Protein AF-A0A286TX80-F1 (afdb_monomer)

pLDDT: mean 84.1, std 13.22, range [34.22, 97.31]

Structure (mmCIF, N/CA/C/O backbone):
data_AF-A0A286TX80-F1
#
_entry.id   AF-A0A286TX80-F1
#
loop_
_atom_site.group_PDB
_atom_site.id
_atom_site.type_symbol
_atom_site.label_atom_id
_atom_site.label_alt_id
_atom_site.label_comp_id
_atom_site.label_asym_id
_atom_site.label_entity_id
_atom_site.label_seq_id
_atom_site.pdbx_PDB_ins_code
_atom_site.Cartn_x
_atom_site.Cartn_y
_atom_site.Cartn_z
_atom_site.occupancy
_atom_site.B_iso_or_equiv
_atom_site.auth_seq_id
_atom_site.auth_comp_id
_atom_site.auth_asym_id
_atom_site.auth_atom_id
_atom_site.pdbx_PDB_model_num
ATOM 1 N N . MET A 1 1 ? -11.798 22.121 3.298 1.00 34.22 1 MET A N 1
ATOM 2 C CA . MET A 1 1 ? -11.160 20.788 3.235 1.00 34.22 1 MET A CA 1
ATOM 3 C C . MET A 1 1 ? -11.528 20.171 1.897 1.00 34.22 1 MET A C 1
ATOM 5 O O . MET A 1 1 ? -12.712 20.052 1.615 1.00 34.22 1 MET A O 1
ATOM 9 N N . LYS A 1 2 ? -10.551 19.942 1.013 1.00 43.12 2 LYS A N 1
ATOM 10 C CA . LYS A 1 2 ? -10.793 19.475 -0.361 1.00 43.12 2 LYS A CA 1
ATOM 11 C C . LYS A 1 2 ? -11.069 17.974 -0.293 1.00 43.12 2 LYS A C 1
ATOM 13 O O . LYS A 1 2 ? -10.159 17.210 -0.003 1.00 43.12 2 LYS A O 1
ATOM 18 N N . THR A 1 3 ? -12.311 17.564 -0.505 1.00 47.06 3 THR A N 1
ATOM 19 C CA . THR A 1 3 ? -12.646 16.160 -0.737 1.00 47.06 3 THR A CA 1
ATOM 20 C C . THR A 1 3 ? -11.992 15.762 -2.058 1.00 47.06 3 THR A C 1
ATOM 22 O O . THR A 1 3 ? -12.422 16.196 -3.128 1.00 47.06 3 THR A O 1
ATOM 25 N N . LEU A 1 4 ? -10.883 15.019 -1.991 1.00 53.31 4 LEU A N 1
ATOM 26 C CA . LEU A 1 4 ? -10.151 14.540 -3.165 1.00 53.31 4 LEU A CA 1
ATOM 27 C C . LEU A 1 4 ? -10.974 13.415 -3.787 1.00 53.31 4 LEU A C 1
ATOM 29 O O . LEU A 1 4 ? -10.736 12.233 -3.561 1.00 53.31 4 LEU A O 1
ATOM 33 N N . SER A 1 5 ? -12.033 13.804 -4.494 1.00 59.09 5 SER A N 1
ATOM 34 C CA . SER A 1 5 ? -12.941 12.897 -5.179 1.00 59.09 5 SER A CA 1
ATOM 35 C C . SER A 1 5 ? -12.112 11.964 -6.057 1.00 59.09 5 SER A C 1
ATOM 37 O O . SER A 1 5 ? -11.272 12.451 -6.808 1.00 59.09 5 SER A O 1
ATOM 39 N N . GLN A 1 6 ? -12.325 10.658 -5.929 1.00 64.62 6 GLN A N 1
ATOM 40 C CA . GLN A 1 6 ? -11.954 9.512 -6.783 1.00 64.62 6 GLN A CA 1
ATOM 41 C C . GLN A 1 6 ? -11.139 9.764 -8.082 1.00 64.62 6 GLN A C 1
ATOM 43 O O . GLN A 1 6 ? -10.214 9.014 -8.397 1.00 64.62 6 GLN A O 1
ATOM 48 N N . SER A 1 7 ? -11.450 10.823 -8.838 1.00 71.06 7 SER A N 1
ATOM 49 C CA . SER A 1 7 ? -1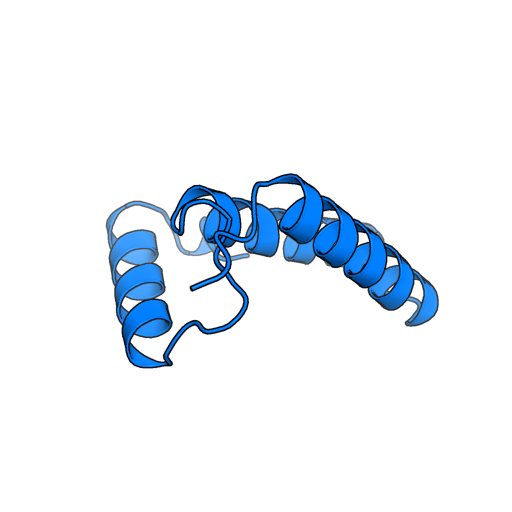0.615 11.417 -9.896 1.00 71.06 7 SER A CA 1
ATOM 50 C C . SER A 1 7 ? -9.142 11.590 -9.503 1.00 71.06 7 SER A C 1
ATOM 52 O O . SER A 1 7 ? -8.260 11.254 -10.296 1.00 71.06 7 SER A O 1
ATOM 54 N N . ASP A 1 8 ? -8.851 12.119 -8.315 1.00 82.38 8 ASP A N 1
ATOM 55 C CA . ASP A 1 8 ? -7.474 12.440 -7.935 1.00 82.38 8 ASP A CA 1
ATOM 56 C C . ASP A 1 8 ? -6.677 11.168 -7.642 1.00 82.38 8 ASP A C 1
ATOM 58 O O . ASP A 1 8 ? -5.611 10.976 -8.229 1.00 82.38 8 ASP A O 1
ATOM 62 N N . PHE A 1 9 ? -7.249 10.223 -6.892 1.00 85.50 9 PHE A N 1
ATOM 63 C CA . PHE A 1 9 ? -6.662 8.896 -6.695 1.00 85.50 9 PHE A CA 1
ATOM 64 C C . PHE A 1 9 ? -6.320 8.207 -8.018 1.00 85.50 9 PHE A C 1
ATOM 66 O O . PHE A 1 9 ? -5.199 7.734 -8.197 1.00 85.50 9 PHE A O 1
ATOM 73 N N . ASN A 1 10 ? -7.239 8.218 -8.989 1.00 87.25 10 ASN A N 1
ATOM 74 C CA . ASN A 1 10 ? -6.989 7.620 -10.299 1.00 87.25 10 ASN A CA 1
ATOM 75 C C . ASN A 1 10 ? -5.804 8.276 -11.025 1.00 87.25 10 ASN A C 1
ATOM 77 O O . ASN A 1 10 ? -4.987 7.572 -11.623 1.00 87.25 10 ASN A O 1
ATOM 81 N N . LYS A 1 11 ? -5.658 9.604 -10.958 1.00 89.25 11 LYS A N 1
ATOM 82 C CA . LYS A 1 11 ? -4.508 10.310 -11.553 1.00 89.25 11 LYS A CA 1
ATOM 83 C C . LYS A 1 11 ? -3.193 9.923 -10.876 1.00 89.25 11 LYS A C 1
ATOM 85 O O . LYS A 1 11 ? -2.203 9.661 -11.569 1.00 89.25 11 LYS A O 1
ATOM 90 N N . TYR A 1 12 ? -3.177 9.858 -9.547 1.00 87.38 12 TYR A N 1
ATOM 91 C CA . TYR A 1 12 ? -1.994 9.454 -8.787 1.00 87.38 12 TYR A CA 1
ATOM 92 C C . TYR A 1 12 ? -1.623 7.996 -9.046 1.00 87.38 12 TYR A C 1
ATOM 94 O O . TYR A 1 12 ? -0.465 7.709 -9.348 1.00 87.38 12 TYR A O 1
ATOM 102 N N . TYR A 1 13 ? -2.609 7.101 -9.053 1.00 90.25 13 TYR A N 1
ATOM 103 C CA . TYR A 1 13 ? -2.439 5.697 -9.406 1.00 90.25 13 TYR A CA 1
ATOM 104 C C . TYR A 1 13 ? -1.806 5.542 -10.797 1.00 90.25 13 TYR A C 1
ATOM 106 O O . TYR A 1 13 ? -0.784 4.874 -10.949 1.00 90.25 13 TYR A O 1
ATOM 114 N N . GLN A 1 14 ? -2.331 6.227 -11.820 1.00 91.81 14 GLN A N 1
ATOM 115 C CA . GLN A 1 14 ? -1.761 6.172 -13.173 1.00 91.81 14 GLN A CA 1
ATOM 116 C C . GLN A 1 14 ? -0.337 6.739 -13.242 1.00 91.81 14 GLN A C 1
ATOM 118 O O . GLN A 1 14 ? 0.517 6.202 -13.953 1.00 91.81 14 GLN A O 1
ATOM 123 N N . THR A 1 15 ? -0.056 7.807 -12.495 1.00 92.19 15 THR A N 1
ATOM 124 C CA . THR A 1 15 ? 1.294 8.382 -12.392 1.00 92.19 15 THR A CA 1
ATOM 125 C C . THR A 1 15 ? 2.270 7.388 -11.767 1.00 92.19 15 THR A C 1
ATOM 127 O O . THR A 1 15 ? 3.356 7.161 -12.304 1.00 92.19 15 THR A O 1
ATOM 130 N N . GLN A 1 16 ? 1.865 6.717 -10.691 1.00 90.81 16 GLN A N 1
ATOM 131 C CA . GLN A 1 16 ? 2.673 5.694 -10.041 1.00 90.81 16 GLN A CA 1
ATOM 132 C C . GLN A 1 16 ? 2.972 4.523 -10.984 1.00 90.81 16 GLN A C 1
ATOM 134 O O . GLN A 1 16 ? 4.124 4.101 -11.073 1.00 90.81 16 GLN A O 1
ATOM 139 N N . LEU A 1 17 ? 1.984 4.039 -11.747 1.00 93.62 17 LEU A N 1
ATOM 140 C CA . LEU A 1 17 ? 2.207 2.987 -12.746 1.00 93.62 17 LEU A CA 1
ATOM 141 C C . LEU A 1 17 ? 3.274 3.382 -13.771 1.00 93.62 17 LEU A C 1
ATOM 143 O O . LEU A 1 17 ? 4.149 2.576 -14.095 1.00 93.62 17 LEU A O 1
ATOM 147 N N . LYS A 1 18 ? 3.229 4.625 -14.266 1.00 95.12 18 LYS A N 1
ATOM 148 C CA . LYS A 1 18 ? 4.252 5.153 -15.179 1.00 95.12 18 LYS A CA 1
ATOM 149 C C . LYS A 1 18 ? 5.627 5.156 -14.512 1.00 95.12 18 LYS A C 1
ATOM 151 O O . LYS A 1 18 ? 6.580 4.674 -15.116 1.00 95.12 18 LYS A O 1
ATOM 156 N N . HIS A 1 19 ? 5.730 5.613 -13.264 1.00 94.69 19 HIS A N 1
ATOM 157 C CA . HIS A 1 19 ? 6.995 5.611 -12.521 1.00 94.69 19 HIS A CA 1
ATOM 158 C C . HIS A 1 19 ? 7.563 4.200 -12.326 1.00 94.69 19 HIS A C 1
ATOM 160 O O . HIS A 1 19 ? 8.756 3.988 -12.526 1.00 94.69 19 HIS A O 1
ATOM 166 N N . LEU A 1 20 ? 6.725 3.222 -11.971 1.00 94.44 20 LEU A N 1
ATOM 167 C CA . LEU A 1 20 ? 7.157 1.834 -11.782 1.00 94.44 20 LEU A CA 1
ATOM 168 C C . LEU A 1 20 ? 7.670 1.212 -13.092 1.00 94.44 20 LEU A C 1
ATOM 170 O O . LEU A 1 20 ? 8.672 0.498 -13.077 1.00 94.44 20 LEU A O 1
ATOM 174 N N . ARG A 1 21 ? 7.030 1.529 -14.227 1.00 94.06 21 ARG A N 1
ATOM 175 C CA . ARG A 1 21 ? 7.494 1.118 -15.563 1.00 94.06 21 ARG A CA 1
ATOM 176 C C . ARG A 1 21 ? 8.822 1.774 -15.936 1.00 94.06 21 ARG A C 1
ATOM 178 O O . ARG A 1 21 ? 9.723 1.082 -16.394 1.00 94.06 21 ARG A O 1
ATOM 185 N N . LEU A 1 22 ? 8.961 3.080 -15.699 1.00 97.31 22 LEU A N 1
ATOM 186 C CA . LEU A 1 22 ? 10.199 3.821 -15.969 1.00 97.31 22 LEU A CA 1
ATOM 187 C C . LEU A 1 22 ? 11.376 3.332 -15.114 1.00 97.31 22 LEU A C 1
ATOM 189 O O . LEU A 1 22 ? 12.511 3.356 -15.573 1.00 97.31 22 LEU A O 1
ATOM 193 N N . LYS A 1 23 ? 11.111 2.823 -13.905 1.00 95.31 23 LYS A N 1
ATOM 194 C CA . LYS A 1 23 ? 12.110 2.156 -13.054 1.00 95.31 23 LYS A CA 1
ATOM 195 C C . LYS A 1 23 ? 12.549 0.774 -13.565 1.00 95.31 23 LYS A C 1
ATOM 197 O O . LYS A 1 23 ? 13.399 0.152 -12.937 1.00 95.31 23 LYS A O 1
ATOM 202 N N . GLY A 1 24 ? 11.974 0.267 -14.659 1.00 94.94 24 GLY A N 1
ATOM 203 C CA . GLY A 1 24 ? 12.337 -1.031 -15.235 1.00 94.94 24 GLY A CA 1
ATOM 204 C C . GLY A 1 24 ? 11.915 -2.234 -14.383 1.00 94.94 24 GLY A C 1
ATOM 205 O O . GLY A 1 24 ? 12.516 -3.303 -14.482 1.00 94.94 24 GLY A O 1
ATOM 206 N N . LEU A 1 25 ? 10.902 -2.080 -13.522 1.00 94.81 25 LEU A N 1
ATOM 207 C CA . LEU A 1 25 ? 10.416 -3.181 -12.689 1.00 94.81 25 LEU A CA 1
ATOM 208 C C . LEU A 1 25 ? 9.729 -4.259 -13.538 1.00 94.81 25 LEU A C 1
ATOM 210 O O . LEU A 1 25 ? 9.076 -3.974 -14.543 1.00 94.81 25 LEU A O 1
ATOM 214 N N . ARG A 1 26 ? 9.835 -5.520 -13.102 1.00 95.19 26 ARG A N 1
ATOM 215 C CA . ARG A 1 26 ? 9.183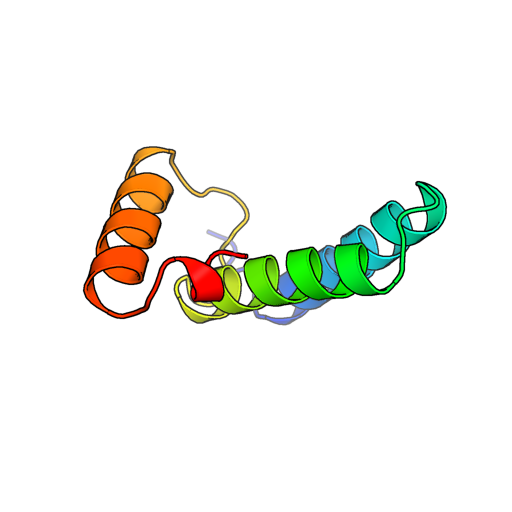 -6.650 -13.781 1.00 95.19 26 ARG A CA 1
ATOM 216 C C . ARG A 1 26 ? 7.655 -6.482 -13.752 1.00 95.19 26 ARG A C 1
ATOM 218 O O . ARG A 1 26 ? 7.136 -6.054 -12.720 1.00 95.19 26 ARG A O 1
ATOM 225 N N . PRO A 1 27 ? 6.915 -6.914 -14.792 1.00 93.38 27 PRO A N 1
ATOM 226 C CA . PRO A 1 27 ? 5.453 -6.798 -14.831 1.00 93.38 27 PRO A CA 1
ATOM 227 C C . PRO A 1 27 ? 4.755 -7.335 -13.577 1.00 93.38 27 PRO A C 1
ATOM 229 O O . PRO A 1 27 ? 3.982 -6.611 -12.961 1.00 93.38 27 PRO A O 1
ATOM 232 N N . LYS A 1 28 ? 5.137 -8.533 -13.109 1.00 92.44 28 LYS A N 1
ATOM 233 C CA . LYS A 1 28 ? 4.592 -9.137 -11.879 1.00 92.44 28 LYS A CA 1
ATOM 234 C C . LYS A 1 28 ? 4.773 -8.269 -10.628 1.00 92.44 28 LYS A C 1
ATOM 236 O O . LYS A 1 28 ? 3.936 -8.266 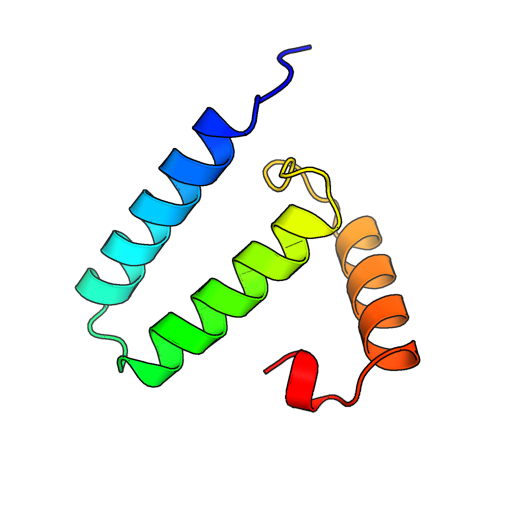-9.737 1.00 92.44 28 LYS A O 1
ATOM 241 N N . THR A 1 29 ? 5.877 -7.529 -10.563 1.00 91.00 29 THR A N 1
ATOM 242 C CA . THR A 1 29 ? 6.185 -6.631 -9.450 1.00 91.00 29 THR A CA 1
ATOM 243 C C . THR A 1 29 ? 5.310 -5.385 -9.534 1.00 91.00 29 THR A C 1
ATOM 245 O O . THR A 1 29 ? 4.742 -4.967 -8.532 1.00 91.00 29 THR A O 1
ATOM 248 N N . ILE A 1 30 ? 5.142 -4.825 -10.735 1.00 92.38 30 ILE A N 1
ATOM 249 C CA . ILE A 1 30 ? 4.228 -3.702 -10.971 1.00 92.38 30 ILE A CA 1
ATOM 250 C C . ILE A 1 30 ? 2.799 -4.106 -10.602 1.00 92.38 30 ILE A C 1
ATOM 252 O O . ILE A 1 30 ? 2.131 -3.355 -9.900 1.00 92.38 30 ILE A O 1
ATOM 256 N N . GLU A 1 31 ? 2.340 -5.287 -11.017 1.00 90.81 31 GLU A N 1
ATOM 257 C CA . GLU A 1 31 ? 1.007 -5.811 -10.694 1.00 90.81 31 GLU A CA 1
ATOM 258 C C . GLU A 1 31 ? 0.779 -5.959 -9.187 1.00 90.81 31 GLU A C 1
ATOM 260 O O . GLU A 1 31 ? -0.255 -5.506 -8.694 1.00 90.81 31 GLU A O 1
ATOM 265 N N . ALA A 1 32 ? 1.746 -6.523 -8.458 1.00 89.44 32 ALA A N 1
ATOM 266 C CA . ALA A 1 32 ? 1.692 -6.651 -7.002 1.00 89.44 32 ALA A CA 1
ATOM 267 C C . ALA A 1 32 ? 1.543 -5.282 -6.316 1.00 89.44 32 ALA A C 1
ATOM 269 O O . ALA A 1 32 ? 0.566 -5.044 -5.603 1.00 89.44 32 ALA A O 1
ATOM 270 N N . TYR A 1 33 ? 2.429 -4.325 -6.625 1.00 90.50 33 TYR A N 1
ATOM 271 C CA . TYR A 1 33 ? 2.340 -2.964 -6.076 1.00 90.50 33 TYR A CA 1
ATOM 272 C C . TYR A 1 33 ? 1.024 -2.268 -6.438 1.00 90.50 33 TYR A C 1
ATOM 274 O O . TYR A 1 33 ? 0.414 -1.604 -5.603 1.00 90.50 33 TYR A O 1
ATOM 282 N N . SER A 1 34 ? 0.559 -2.440 -7.676 1.00 90.25 34 SER A N 1
ATOM 283 C CA . SER A 1 34 ? -0.700 -1.856 -8.150 1.00 90.25 34 SER A CA 1
ATOM 284 C C . SER A 1 34 ? -1.900 -2.394 -7.376 1.00 90.25 34 SER A C 1
ATOM 286 O O . SER A 1 34 ? -2.810 -1.642 -7.026 1.00 90.25 34 SER A O 1
ATOM 288 N N . ARG A 1 35 ? -1.902 -3.702 -7.100 1.00 89.62 35 ARG A N 1
ATOM 289 C CA . ARG A 1 35 ? -2.944 -4.370 -6.321 1.00 89.62 35 ARG A CA 1
ATOM 290 C C . ARG A 1 35 ? -2.937 -3.897 -4.871 1.00 89.62 35 ARG A C 1
ATOM 292 O O . ARG A 1 35 ? -4.008 -3.606 -4.346 1.00 89.62 35 ARG A O 1
ATOM 299 N N . ALA A 1 36 ? -1.760 -3.765 -4.261 1.00 88.25 36 ALA A N 1
ATOM 300 C CA . ALA A 1 36 ? -1.624 -3.240 -2.905 1.00 88.25 36 ALA A CA 1
ATOM 301 C C . ALA A 1 36 ? -2.190 -1.813 -2.787 1.00 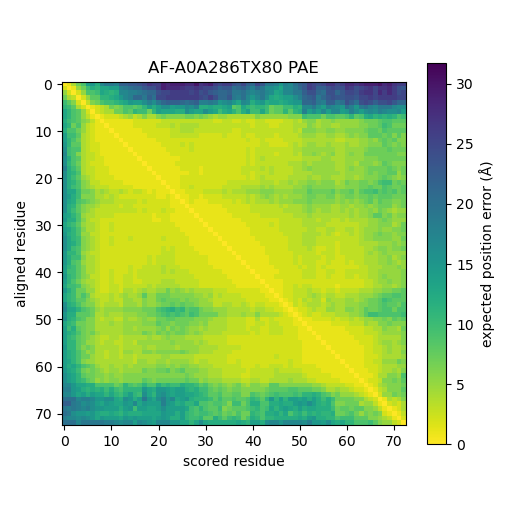88.25 36 ALA A C 1
ATOM 303 O O . ALA A 1 36 ? -3.028 -1.559 -1.927 1.00 88.25 36 ALA A O 1
ATOM 304 N N . ILE A 1 37 ? -1.815 -0.908 -3.700 1.00 88.56 37 ILE A N 1
ATOM 305 C CA . ILE A 1 37 ? -2.306 0.484 -3.718 1.00 88.56 37 ILE A CA 1
ATOM 306 C C . ILE A 1 37 ? -3.829 0.544 -3.870 1.00 88.56 37 ILE A C 1
ATOM 308 O O . ILE A 1 37 ? -4.475 1.336 -3.191 1.00 88.56 37 ILE A O 1
ATOM 312 N N . ARG A 1 38 ? -4.415 -0.292 -4.738 1.00 89.12 38 ARG A N 1
ATOM 313 C CA . ARG A 1 38 ? -5.875 -0.352 -4.907 1.00 89.12 38 ARG A CA 1
ATOM 314 C C . ARG A 1 38 ? -6.586 -0.823 -3.648 1.00 89.12 38 ARG A C 1
ATOM 316 O O . ARG A 1 38 ? -7.525 -0.166 -3.240 1.00 89.12 38 ARG A O 1
ATOM 323 N N . ARG A 1 39 ? -6.104 -1.886 -2.997 1.00 88.44 39 ARG A N 1
ATOM 324 C CA . ARG A 1 39 ? -6.697 -2.376 -1.739 1.00 88.44 39 ARG A CA 1
ATOM 325 C C . ARG A 1 39 ? -6.660 -1.328 -0.631 1.00 88.44 39 ARG A C 1
ATOM 327 O O . ARG A 1 39 ? -7.646 -1.154 0.072 1.00 88.44 39 ARG A O 1
ATOM 334 N N . ILE A 1 40 ? -5.535 -0.623 -0.505 1.00 89.25 40 ILE A N 1
ATOM 335 C CA . ILE A 1 40 ? -5.404 0.493 0.438 1.00 89.25 40 ILE A CA 1
ATOM 336 C C . ILE A 1 40 ? -6.391 1.606 0.053 1.00 89.25 40 ILE A C 1
ATOM 338 O O . ILE A 1 40 ? -7.104 2.113 0.910 1.00 89.25 40 ILE A O 1
ATOM 342 N N . GLY A 1 41 ? -6.488 1.950 -1.235 1.00 89.31 41 GLY A N 1
ATOM 343 C CA . GLY A 1 41 ? -7.470 2.910 -1.744 1.00 89.31 41 GLY A CA 1
ATOM 344 C C . GLY A 1 41 ? -8.911 2.530 -1.402 1.00 89.31 41 GLY A C 1
ATOM 345 O O . GLY A 1 41 ? -9.632 3.357 -0.857 1.00 89.31 41 GLY A O 1
ATOM 346 N N . ASP A 1 42 ? -9.303 1.282 -1.644 1.00 88.38 42 ASP A N 1
ATOM 347 C CA . ASP A 1 42 ? -10.646 0.773 -1.355 1.00 88.38 42 ASP A CA 1
ATOM 348 C C . ASP A 1 42 ? -10.970 0.822 0.150 1.00 88.38 42 ASP A C 1
ATOM 350 O O . ASP A 1 42 ? -12.108 1.093 0.517 1.00 88.38 42 ASP A O 1
ATOM 354 N N . TYR A 1 43 ? -9.981 0.600 1.025 1.00 88.56 43 TYR A N 1
ATOM 355 C CA . TYR A 1 43 ? -10.163 0.666 2.481 1.00 88.56 43 TYR A CA 1
ATOM 356 C C . TYR A 1 43 ? -10.294 2.103 3.013 1.00 88.56 43 TYR A C 1
ATOM 358 O O . TYR A 1 43 ? -11.017 2.339 3.977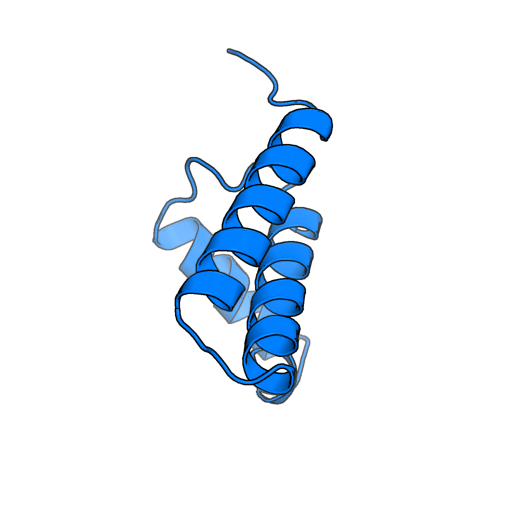 1.00 88.56 43 TYR A O 1
ATOM 366 N N . PHE A 1 44 ? -9.595 3.063 2.402 1.00 89.25 44 PHE A N 1
ATOM 367 C CA . PHE A 1 44 ? -9.540 4.461 2.851 1.00 89.25 44 PHE A CA 1
ATOM 368 C C . PHE A 1 44 ? -10.360 5.417 1.968 1.00 89.25 44 PHE A C 1
ATOM 370 O O . PHE A 1 44 ? -10.021 6.597 1.865 1.00 89.25 44 PHE A O 1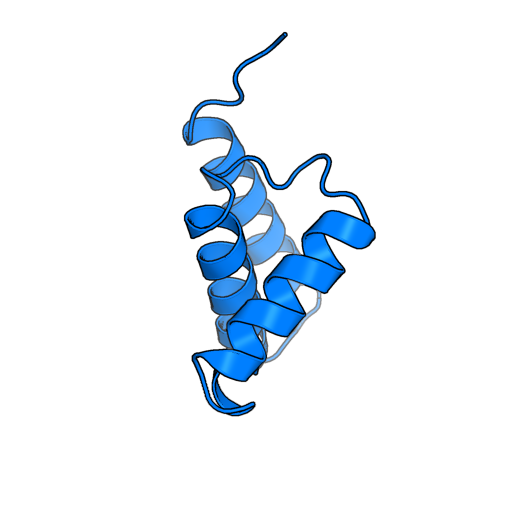
ATOM 377 N N . ASP A 1 45 ? -11.396 4.934 1.275 1.00 88.19 45 ASP A N 1
ATOM 378 C CA . ASP A 1 45 ? -12.241 5.742 0.375 1.00 88.19 45 ASP A CA 1
ATOM 379 C C . ASP A 1 45 ? -11.432 6.591 -0.628 1.00 88.19 45 ASP A C 1
ATOM 381 O O . ASP A 1 45 ? -11.746 7.743 -0.949 1.00 88.19 45 ASP A O 1
ATOM 385 N N . ASN A 1 46 ? -10.346 6.008 -1.135 1.00 86.06 46 ASN A N 1
ATOM 386 C CA . ASN A 1 46 ? -9.378 6.609 -2.047 1.00 86.06 46 ASN A CA 1
ATOM 387 C C . ASN A 1 46 ? -8.610 7.828 -1.480 1.00 86.06 46 ASN A C 1
ATOM 389 O O . ASN A 1 46 ? -7.886 8.495 -2.222 1.00 86.06 46 ASN A O 1
ATOM 393 N N . GLN A 1 47 ? -8.698 8.101 -0.172 1.00 85.44 47 GLN A N 1
ATOM 394 C CA . GLN A 1 47 ? -7.959 9.158 0.533 1.00 85.44 47 GLN A CA 1
ATOM 395 C C . GLN A 1 47 ? -6.615 8.645 1.077 1.00 85.44 47 GLN A C 1
ATOM 397 O O . GLN A 1 47 ? -6.401 8.564 2.282 1.00 85.44 47 GLN A O 1
ATOM 402 N N . ILE A 1 48 ? -5.678 8.304 0.189 1.00 84.88 48 ILE A N 1
ATOM 403 C CA . ILE A 1 48 ? -4.384 7.709 0.590 1.00 84.88 48 ILE A CA 1
ATOM 404 C C . ILE A 1 48 ? -3.227 8.720 0.713 1.00 84.88 48 ILE A C 1
ATOM 406 O O . ILE A 1 48 ? -2.072 8.328 0.854 1.00 84.88 48 ILE A O 1
ATOM 410 N N . HIS A 1 49 ? -3.516 10.018 0.595 1.00 80.69 49 HIS A N 1
ATOM 411 C CA . HIS A 1 49 ? -2.499 11.076 0.515 1.00 80.69 49 HIS A CA 1
ATOM 412 C C . HIS A 1 49 ? -1.859 11.447 1.848 1.00 80.69 49 HIS A C 1
ATOM 414 O O . HIS A 1 49 ? -0.724 11.912 1.851 1.00 80.69 49 HIS A O 1
ATOM 420 N N . ASP A 1 50 ? -2.595 11.264 2.939 1.00 83.50 50 ASP A N 1
ATOM 421 C CA . ASP A 1 50 ? -2.216 11.725 4.275 1.00 83.50 50 ASP A CA 1
ATOM 422 C C . ASP A 1 50 ? -2.501 10.629 5.309 1.00 83.50 50 ASP A C 1
ATOM 424 O O . ASP A 1 50 ? -3.132 10.851 6.339 1.00 83.50 50 ASP A O 1
ATOM 428 N N . LEU A 1 51 ? -2.113 9.394 4.968 1.00 88.44 51 LEU A N 1
ATOM 429 C CA . LEU A 1 51 ? -2.239 8.263 5.881 1.00 88.44 51 LEU A CA 1
ATOM 430 C C . LEU A 1 51 ? -1.162 8.361 6.955 1.00 88.44 51 LEU A C 1
ATOM 432 O O . LEU A 1 51 ? 0.033 8.394 6.650 1.00 88.44 51 LEU A O 1
ATOM 436 N N . SER A 1 52 ? -1.590 8.359 8.213 1.00 91.56 52 SER A N 1
ATOM 437 C CA . SER A 1 52 ? -0.672 8.267 9.338 1.00 91.56 52 SER A CA 1
ATOM 438 C C . SER A 1 52 ? -0.088 6.859 9.451 1.00 91.56 52 SER A C 1
ATOM 440 O O . SER A 1 52 ? -0.688 5.865 9.031 1.00 91.56 52 SER A O 1
ATOM 442 N N . GLU A 1 53 ? 1.081 6.756 10.078 1.00 91.38 53 GLU A N 1
ATOM 443 C CA . GLU A 1 53 ? 1.702 5.462 10.372 1.00 91.38 53 GLU A CA 1
ATOM 444 C C . GLU A 1 53 ? 0.771 4.562 11.197 1.00 91.38 53 GLU A C 1
ATOM 446 O O . GLU A 1 53 ? 0.671 3.368 10.929 1.00 91.38 53 GLU A O 1
ATOM 451 N N . GLN A 1 54 ? 0.014 5.142 12.133 1.00 93.50 54 GLN A N 1
ATOM 452 C CA . GLN A 1 54 ? -0.959 4.410 12.941 1.00 93.50 54 GLN A CA 1
ATOM 453 C C . GLN A 1 54 ? -2.127 3.872 12.100 1.00 93.50 54 GLN A C 1
ATOM 455 O O . GLN A 1 54 ? -2.501 2.715 12.255 1.00 93.50 54 GLN A O 1
ATOM 460 N N . GLN A 1 55 ? -2.654 4.659 11.154 1.00 92.00 55 GLN A N 1
ATOM 461 C CA . GLN A 1 55 ? -3.694 4.184 10.233 1.00 92.00 55 GLN A CA 1
ATOM 462 C C . GLN A 1 55 ? -3.199 3.018 9.372 1.00 92.00 55 GLN A C 1
ATOM 464 O O . GLN A 1 55 ? -3.936 2.059 9.140 1.00 92.00 55 GLN A O 1
ATOM 469 N N . LEU A 1 56 ? -1.946 3.078 8.913 1.00 91.31 56 LEU A N 1
ATOM 470 C CA . LEU A 1 56 ? -1.325 1.983 8.170 1.00 91.31 56 LEU A CA 1
ATOM 471 C C . LEU A 1 56 ? -1.124 0.746 9.052 1.00 91.31 56 LEU A C 1
ATOM 473 O O . LEU A 1 56 ? -1.423 -0.362 8.609 1.00 91.31 56 LEU A O 1
ATOM 477 N N . LEU A 1 57 ? -0.660 0.921 10.292 1.00 92.25 57 LEU A N 1
ATOM 478 C CA . LEU A 1 57 ? -0.476 -0.161 11.260 1.00 92.25 57 LEU A CA 1
ATOM 479 C C . LEU A 1 57 ? -1.795 -0.899 11.528 1.00 92.25 57 LEU A C 1
ATOM 481 O O . LEU A 1 57 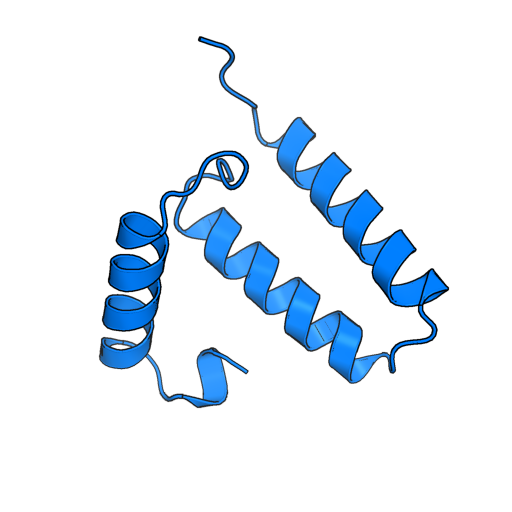? -1.839 -2.131 11.460 1.00 92.25 57 LEU A O 1
ATOM 485 N N . ASP A 1 58 ? -2.867 -0.150 11.779 1.00 92.31 58 ASP A N 1
ATOM 486 C CA . ASP A 1 58 ? -4.197 -0.704 12.026 1.00 92.31 58 ASP A CA 1
ATOM 487 C C . ASP A 1 58 ? -4.723 -1.435 10.785 1.00 92.31 58 ASP A C 1
ATOM 489 O O . ASP A 1 58 ? -5.215 -2.563 10.882 1.00 92.31 58 ASP A O 1
ATOM 493 N N . TYR A 1 59 ? -4.552 -0.845 9.597 1.00 91.19 59 TYR A N 1
ATOM 494 C CA . TYR A 1 59 ? -4.920 -1.479 8.331 1.00 91.19 59 TYR A CA 1
ATOM 495 C C . TYR A 1 59 ? -4.185 -2.806 8.115 1.00 91.19 59 TYR A C 1
ATOM 497 O O . TYR A 1 59 ? -4.828 -3.821 7.844 1.00 91.19 59 TYR A O 1
ATOM 505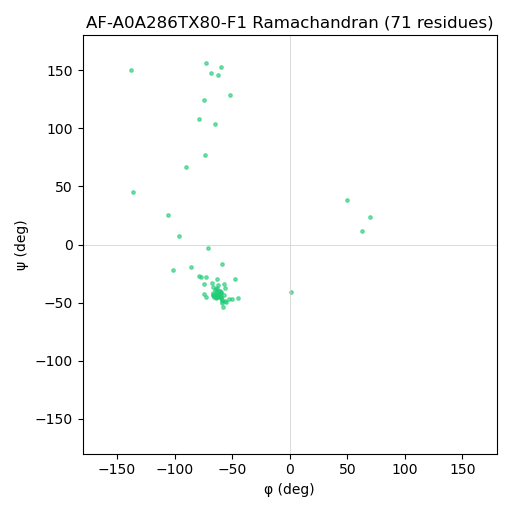 N N . PHE A 1 60 ? -2.857 -2.836 8.259 1.00 87.94 60 PHE A N 1
ATOM 506 C CA . PHE A 1 60 ? -2.087 -4.065 8.059 1.00 87.94 60 PHE A CA 1
ATOM 507 C C . PHE A 1 60 ? -2.409 -5.119 9.123 1.00 87.94 60 PHE A C 1
ATOM 509 O O . PHE A 1 60 ? -2.515 -6.296 8.785 1.00 87.94 60 PHE A O 1
ATOM 516 N N . SER A 1 61 ? -2.649 -4.718 10.373 1.00 90.12 61 SER A N 1
ATOM 517 C CA . SER A 1 61 ? -3.073 -5.633 11.441 1.00 90.12 61 SER A CA 1
ATOM 518 C C . SER A 1 61 ? -4.433 -6.271 11.133 1.00 90.12 61 SER A C 1
ATOM 520 O O . SER A 1 61 ? -4.586 -7.490 11.216 1.00 90.12 61 SER A O 1
ATOM 522 N N . ASN A 1 62 ? -5.408 -5.475 10.684 1.00 88.00 62 ASN A N 1
ATOM 523 C CA . ASN A 1 62 ? -6.717 -5.976 10.254 1.00 88.00 62 ASN A CA 1
ATOM 524 C C . ASN A 1 62 ? -6.622 -6.863 9.006 1.00 88.00 62 ASN A C 1
ATOM 526 O O . ASN A 1 62 ? -7.299 -7.892 8.910 1.00 88.00 62 ASN A O 1
ATOM 530 N N . LEU A 1 63 ? -5.765 -6.496 8.053 1.00 86.75 63 LEU A N 1
ATOM 531 C CA . LEU A 1 63 ? -5.541 -7.272 6.837 1.00 86.75 63 LEU A CA 1
ATOM 532 C C . LEU A 1 63 ? -4.952 -8.652 7.157 1.00 86.75 63 LEU A C 1
ATOM 534 O O . LEU A 1 63 ? -5.403 -9.641 6.587 1.00 86.75 63 LEU A O 1
ATOM 538 N N . LEU A 1 64 ? -4.010 -8.734 8.101 1.00 85.56 64 LEU A N 1
ATOM 539 C CA . LEU A 1 64 ? -3.420 -9.997 8.558 1.00 85.56 64 LEU A CA 1
ATOM 540 C C . LEU A 1 64 ? -4.412 -10.889 9.314 1.00 85.56 64 LEU A C 1
ATOM 542 O O . LEU A 1 64 ? -4.341 -12.110 9.203 1.00 85.56 64 LEU A O 1
ATOM 546 N N . ASN A 1 65 ? -5.354 -10.299 10.052 1.00 83.19 65 ASN A N 1
ATOM 547 C CA . ASN A 1 65 ? -6.391 -11.058 10.758 1.00 83.19 65 ASN A CA 1
ATOM 548 C C . ASN A 1 65 ? -7.451 -11.640 9.812 1.00 83.19 65 ASN A C 1
ATOM 550 O O . ASN A 1 65 ? -8.073 -12.653 10.123 1.00 83.19 65 ASN A O 1
ATOM 554 N N . THR A 1 66 ? -7.677 -10.998 8.664 1.00 79.88 66 THR A N 1
ATOM 555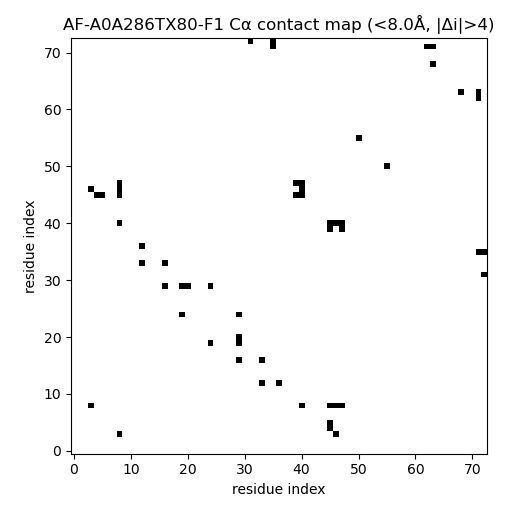 C CA . THR A 1 66 ? -8.735 -11.377 7.712 1.00 79.88 66 THR A CA 1
ATOM 556 C C . THR A 1 66 ? -8.216 -12.158 6.507 1.00 79.88 66 THR A C 1
ATOM 558 O O . THR A 1 66 ? -8.984 -12.875 5.867 1.00 79.88 66 THR A O 1
ATOM 561 N N . HIS A 1 67 ? -6.928 -12.041 6.182 1.00 75.81 67 HIS A N 1
ATOM 562 C CA . HIS A 1 67 ? -6.317 -12.668 5.017 1.00 75.81 67 HIS A CA 1
ATOM 563 C C . HIS A 1 67 ? -4.943 -13.263 5.349 1.00 75.81 67 HIS A C 1
ATOM 565 O O . HIS A 1 67 ? -4.190 -12.739 6.162 1.00 75.81 67 HIS A O 1
ATOM 571 N N . SER A 1 68 ? -4.564 -14.337 4.648 1.00 74.00 68 SER A N 1
ATOM 572 C CA . SER A 1 68 ? -3.200 -14.877 4.713 1.00 74.00 68 SER A CA 1
ATOM 573 C C . SER A 1 68 ? -2.167 -13.832 4.277 1.00 74.00 68 SER A C 1
ATOM 575 O O . SER A 1 68 ? -2.463 -13.039 3.386 1.00 74.00 68 SER A O 1
ATOM 577 N N . TRP A 1 69 ? -0.929 -13.918 4.771 1.00 68.06 69 TRP A N 1
ATOM 578 C CA . TRP A 1 69 ? 0.203 -13.073 4.344 1.00 68.06 69 TRP A CA 1
ATOM 579 C C . TRP A 1 69 ? 0.371 -12.949 2.819 1.00 68.06 69 TRP A C 1
ATOM 581 O O . TRP A 1 69 ? 0.775 -11.900 2.323 1.00 68.06 69 TRP A O 1
ATOM 591 N N . SER A 1 70 ? -0.022 -13.971 2.055 1.00 65.69 70 SER A N 1
ATOM 592 C CA . SER A 1 70 ? -0.073 -13.957 0.587 1.00 65.69 70 SER A CA 1
ATOM 593 C C . SER A 1 70 ? -0.971 -12.862 -0.008 1.00 65.69 70 SER A C 1
ATOM 595 O O . SER A 1 70 ? -0.884 -12.591 -1.195 1.00 65.69 70 SER A O 1
ATOM 597 N N . ALA A 1 71 ? -1.860 -12.259 0.784 1.00 64.44 71 ALA A N 1
ATOM 598 C CA . ALA A 1 71 ? -2.729 -11.154 0.391 1.00 64.44 71 ALA A CA 1
ATOM 599 C C . ALA A 1 71 ? -2.057 -9.780 0.546 1.00 64.44 71 ALA A C 1
ATOM 601 O O . ALA A 1 71 ? -2.515 -8.807 -0.055 1.00 64.44 71 ALA A O 1
ATOM 602 N N . VAL A 1 72 ? -1.000 -9.697 1.353 1.00 62.72 72 VAL A N 1
ATOM 603 C CA . VAL A 1 72 ? -0.167 -8.495 1.490 1.00 62.72 72 VAL A CA 1
ATOM 604 C C . VAL A 1 72 ? 0.811 -8.381 0.308 1.00 62.72 72 VAL A C 1
ATOM 606 O O . VAL A 1 72 ? 1.205 -7.274 -0.052 1.00 62.72 72 VAL A O 1
ATOM 609 N N . ASN A 1 73 ? 1.170 -9.522 -0.295 1.00 57.00 73 ASN A N 1
ATOM 610 C CA . ASN A 1 73 ? 2.162 -9.679 -1.366 1.00 57.00 73 ASN A CA 1
ATOM 611 C C . ASN A 1 73 ? 1.538 -9.636 -2.773 1.00 57.00 73 ASN A C 1
ATOM 613 O O . ASN A 1 73 ? 2.213 -9.140 -3.701 1.00 57.00 73 ASN A O 1
#

Radius of gyration: 13.31 Å; Cα contacts (8 Å, |Δi|>4): 28; chains: 1; bounding box: 25×36×29 Å

Sequence (73 aa):
MKTLSQSDFNKYYQTQLKHLRLKGLRPKTIEAYSRAIRRIGDYFDNQIHDLSEQQLLDYFSNLLNTHSWSAVN

Secondary structure (DSSP, 8-state):
-----THHHHHHHHHHHHHHHHTT--HHHHHHHHHHHHHHHHHTTT--TT--HHHHHHHHHHHHHHS-GGGT-

Nearest PDB structures (foldseek):
  6kko-assembly1_A  TM=9.427E-01  e=9.217E+00  Pseudomonas aeruginosa

Organism: NCBI:txid1284222

InterPro domains:
  IPR004107 Integrase, SAM-like, N-terminal [PF13495] (16-71)
  IPR010998 Integrase/recombinase, N-terminal [G3DSA:1.10.150.130] (7-73)
  IPR011010 DNA breaking-rejoining enzyme, catalytic core [SSF56349] (9-73)
  IPR044068 Core-binding (CB) domain [PS51900] (4-73)

Mean predicted aligned error: 6.03 Å

Foldseek 3Di:
DDPCPPVNLVVVLVVVLVVCVVVVDDPVVSVLVSLLSVVVCVVVVNPPPDDDPVNVVVVVVVCVVVDPPVSND

Solvent-accessible surface area (backbone atoms only — not comparable to full-atom values): 4346 Å² total; per-residue (Å²): 132,85,78,63,55,62,68,50,41,53,52,52,52,55,50,49,55,52,52,45,54,74,70,68,54,54,69,71,56,48,51,33,54,52,51,48,53,48,55,52,23,70,73,46,76,36,57,71,88,80,67,48,72,66,59,50,51,53,49,53,52,52,46,55,75,75,38,63,73,78,73,77,88